Protein AF-A0A7V6WJ09-F1 (afdb_monomer_lite)

Secondary structure (DSSP, 8-state):
---SHHHHHHHHHHHHHHHHHHHHHHHHHHHHHHTT---EEEEHHHHHHHHHHHT--HHHHHHHHHHTTEEEEE-PPPPHHHHTTSS---EEHHHHHH-HHHHGGGGGT--TT-EE-

Structure (mmCIF, N/CA/C/O backbone):
data_AF-A0A7V6WJ09-F1
#
_entry.id   AF-A0A7V6WJ09-F1
#
loop_
_atom_site.group_PDB
_atom_site.id
_atom_site.type_symbol
_atom_site.label_atom_id
_atom_site.label_alt_id
_atom_site.label_comp_id
_atom_site.label_asym_id
_atom_site.label_entity_id
_atom_site.label_seq_id
_atom_site.pdbx_PDB_ins_code
_atom_site.Cartn_x
_atom_site.Cartn_y
_atom_site.Cartn_z
_atom_site.occupancy
_atom_site.B_iso_or_equiv
_atom_site.auth_seq_id
_atom_site.auth_comp_id
_atom_site.auth_asym_id
_atom_site.auth_atom_id
_atom_site.pdbx_PDB_model_num
ATOM 1 N N . MET A 1 1 ? 27.693 5.797 -47.399 1.00 56.22 1 MET A N 1
ATOM 2 C CA . MET A 1 1 ? 28.684 6.751 -46.852 1.00 56.22 1 MET A CA 1
ATOM 3 C C . MET A 1 1 ? 28.015 8.108 -46.778 1.00 56.22 1 MET A C 1
ATOM 5 O O . MET A 1 1 ? 27.705 8.650 -47.830 1.00 56.22 1 MET A O 1
ATOM 9 N N . LEU A 1 2 ? 27.724 8.603 -45.574 1.00 64.88 2 LEU A N 1
ATOM 10 C CA . LEU A 1 2 ? 27.240 9.971 -45.363 1.00 64.88 2 LEU A CA 1
ATOM 11 C C . LEU A 1 2 ? 28.357 10.917 -45.815 1.00 64.88 2 LEU A C 1
ATOM 13 O O . LEU A 1 2 ? 29.461 10.843 -45.282 1.00 64.88 2 LEU A O 1
ATOM 17 N N . LYS A 1 3 ? 28.123 11.714 -46.859 1.00 72.44 3 LYS A N 1
ATOM 18 C CA . LYS A 1 3 ? 29.176 12.561 -47.458 1.00 72.44 3 LYS A CA 1
ATOM 19 C C . LYS A 1 3 ? 29.054 14.022 -47.047 1.00 72.44 3 LYS A C 1
ATOM 21 O O . LYS A 1 3 ? 30.003 14.779 -47.215 1.00 72.44 3 LYS A O 1
ATOM 26 N N . LYS A 1 4 ? 27.888 14.423 -46.541 1.00 86.69 4 LYS A N 1
ATOM 27 C CA . LYS A 1 4 ? 27.558 15.818 -46.259 1.00 86.69 4 LYS A CA 1
ATOM 28 C C . LYS A 1 4 ? 27.326 16.031 -44.761 1.00 86.69 4 LYS A C 1
ATOM 30 O O . LYS A 1 4 ? 26.651 15.214 -44.133 1.00 86.69 4 LYS A O 1
ATOM 35 N N . PRO A 1 5 ? 27.832 17.134 -44.181 1.00 83.75 5 PRO A N 1
ATOM 36 C CA . PRO A 1 5 ? 27.768 17.368 -42.738 1.00 83.75 5 PRO A CA 1
ATOM 37 C C . PRO A 1 5 ? 26.329 17.478 -42.212 1.00 83.75 5 PRO A C 1
ATOM 39 O O . PRO A 1 5 ? 26.052 17.059 -41.092 1.00 83.75 5 PRO A O 1
ATOM 42 N N . TRP A 1 6 ? 25.385 17.955 -43.030 1.00 88.56 6 TRP A N 1
ATOM 43 C CA . TRP A 1 6 ? 23.968 18.016 -42.658 1.00 88.56 6 TRP A CA 1
ATOM 44 C C . TRP A 1 6 ? 23.288 16.643 -42.621 1.00 88.56 6 TRP A C 1
ATOM 46 O O . TRP A 1 6 ? 22.419 16.423 -41.786 1.00 88.56 6 TRP A O 1
ATOM 56 N N . GLU A 1 7 ? 23.691 15.698 -43.476 1.00 87.81 7 GLU A N 1
ATOM 57 C CA . GLU A 1 7 ? 23.163 14.327 -43.438 1.00 87.81 7 GLU A CA 1
ATOM 58 C C . GLU A 1 7 ? 23.612 13.627 -42.151 1.00 87.81 7 GLU A C 1
ATOM 60 O O . GLU A 1 7 ? 22.822 12.937 -41.512 1.00 87.81 7 GLU A O 1
ATOM 65 N N . ILE A 1 8 ? 24.860 13.861 -41.732 1.00 90.69 8 ILE A N 1
ATOM 66 C CA . ILE A 1 8 ? 25.391 13.359 -40.459 1.00 90.69 8 ILE A CA 1
ATOM 67 C C . ILE A 1 8 ? 24.613 13.966 -39.288 1.00 90.69 8 ILE A C 1
ATOM 69 O O . ILE A 1 8 ? 24.194 13.227 -38.403 1.00 90.69 8 ILE A O 1
ATOM 73 N N . LEU A 1 9 ? 24.366 15.281 -39.303 1.00 92.19 9 LEU A N 1
ATOM 74 C CA . LEU A 1 9 ? 23.603 15.963 -38.255 1.00 92.19 9 LEU A CA 1
ATOM 75 C C . LEU A 1 9 ? 22.182 15.395 -38.114 1.00 92.19 9 LEU A C 1
ATOM 77 O O . LEU A 1 9 ? 21.747 15.110 -37.001 1.00 92.19 9 LEU A O 1
ATOM 81 N N . LEU A 1 10 ? 21.476 15.185 -39.228 1.00 92.12 10 LEU A N 1
ATOM 82 C CA . LEU A 1 10 ? 20.124 14.618 -39.222 1.00 92.12 10 LEU A CA 1
ATOM 83 C C . LEU A 1 10 ? 20.106 13.190 -38.665 1.00 92.12 10 LEU A C 1
ATOM 85 O O . LEU A 1 10 ? 19.262 12.866 -37.832 1.00 92.12 10 LEU A O 1
ATOM 89 N N . VAL A 1 11 ? 21.062 12.352 -39.074 1.00 94.50 11 VAL A N 1
ATOM 90 C CA . VAL A 1 11 ? 21.201 10.988 -38.541 1.00 94.50 11 VAL A CA 1
ATOM 91 C C . VAL A 1 11 ? 21.487 11.010 -37.041 1.00 94.50 11 VAL A C 1
ATOM 93 O O . VAL A 1 11 ? 20.938 10.197 -36.303 1.00 94.50 11 VAL A O 1
ATOM 96 N N . LEU A 1 12 ? 22.302 11.954 -36.576 1.00 94.81 12 LEU A N 1
ATOM 97 C CA . LEU A 1 12 ? 22.672 12.085 -35.169 1.00 94.81 12 LEU A CA 1
ATOM 98 C C . LEU A 1 12 ? 21.471 12.516 -34.313 1.00 94.81 12 LEU A C 1
ATOM 100 O O . LEU A 1 12 ? 21.239 11.938 -33.254 1.00 94.81 12 LEU A O 1
ATOM 104 N N . ILE A 1 13 ? 20.656 13.452 -34.807 1.00 95.62 13 ILE A N 1
ATOM 105 C CA . ILE A 1 13 ? 19.402 13.853 -34.155 1.00 95.62 13 ILE A CA 1
ATOM 106 C C . ILE A 1 13 ? 18.452 12.656 -34.040 1.00 95.62 13 ILE A C 1
ATOM 108 O O . ILE A 1 13 ? 17.971 12.368 -32.947 1.00 95.62 13 ILE A O 1
ATOM 112 N N . ILE A 1 14 ? 18.234 11.918 -35.135 1.00 96.06 14 ILE A N 1
ATOM 113 C CA . ILE A 1 14 ? 17.372 10.726 -35.131 1.00 96.06 14 ILE A CA 1
ATOM 114 C C . ILE A 1 14 ? 17.903 9.682 -34.143 1.00 96.06 14 ILE A C 1
ATOM 116 O O . ILE A 1 14 ? 17.135 9.141 -33.348 1.00 96.06 14 ILE A O 1
ATOM 120 N N . ALA A 1 15 ? 19.212 9.423 -34.153 1.00 96.12 15 ALA A N 1
ATOM 121 C CA . ALA A 1 15 ? 19.839 8.465 -33.252 1.00 96.12 15 ALA A CA 1
ATOM 122 C C . ALA A 1 15 ? 19.629 8.849 -31.781 1.00 96.12 15 ALA A C 1
ATOM 124 O O . ALA A 1 15 ? 19.240 7.996 -30.987 1.00 96.12 15 ALA A O 1
ATOM 125 N N . ILE A 1 16 ? 19.807 10.126 -31.424 1.00 96.56 16 ILE A N 1
ATOM 126 C CA . ILE A 1 16 ? 19.555 10.620 -30.064 1.00 96.56 16 ILE A CA 1
ATOM 127 C C . ILE A 1 16 ? 18.080 10.455 -29.694 1.00 96.56 16 ILE A C 1
ATOM 129 O O . ILE A 1 16 ? 17.782 9.943 -28.617 1.00 96.56 16 ILE A O 1
ATOM 133 N N . SER A 1 17 ? 17.150 10.842 -30.570 1.00 95.38 17 SER A N 1
ATOM 134 C CA . SER A 1 17 ? 15.713 10.715 -30.301 1.00 95.38 17 SER A CA 1
ATOM 135 C C . SER A 1 17 ? 15.295 9.264 -30.050 1.00 95.38 17 SER A C 1
ATOM 137 O O . SER A 1 17 ? 14.537 8.997 -29.116 1.00 95.38 17 SER A O 1
ATOM 139 N N . VAL A 1 18 ? 15.825 8.317 -30.830 1.00 96.81 18 VAL A N 1
ATOM 140 C CA . VAL A 1 18 ? 15.586 6.879 -30.630 1.00 96.81 18 VAL A CA 1
ATOM 141 C C . VAL A 1 18 ? 16.146 6.419 -29.284 1.00 96.81 18 VAL A C 1
ATOM 143 O O . VAL A 1 18 ? 15.453 5.738 -28.529 1.00 96.81 18 VAL A O 1
ATOM 146 N N . LEU A 1 19 ? 17.369 6.828 -28.948 1.00 96.75 19 LEU A N 1
ATOM 147 C CA . LEU A 1 19 ? 18.035 6.440 -27.704 1.00 96.75 19 LEU A CA 1
ATOM 148 C C . LEU A 1 19 ? 17.270 6.954 -26.473 1.00 96.75 19 LEU A C 1
ATOM 150 O O . LEU A 1 19 ? 17.010 6.196 -25.539 1.00 96.75 19 LEU A O 1
ATOM 154 N N . VAL A 1 20 ? 16.822 8.211 -26.509 1.00 95.81 20 VAL A N 1
ATOM 155 C CA . VAL A 1 20 ? 15.992 8.814 -25.455 1.00 95.81 20 VAL A CA 1
ATOM 156 C C . VAL A 1 20 ? 14.649 8.092 -25.325 1.00 95.81 20 VAL A C 1
ATOM 158 O O . VAL A 1 20 ? 14.228 7.785 -24.210 1.00 95.81 20 VAL A O 1
ATOM 161 N N . SER A 1 21 ? 13.993 7.765 -26.443 1.00 94.94 21 SER A N 1
ATOM 162 C CA . SER A 1 21 ? 12.715 7.041 -26.436 1.00 94.94 21 SER A CA 1
ATOM 163 C C . SER A 1 21 ? 12.841 5.652 -25.800 1.00 94.94 21 SER A C 1
ATOM 165 O O . SER A 1 21 ? 12.006 5.276 -24.974 1.00 94.94 21 SER A O 1
ATOM 167 N N . ILE A 1 22 ? 13.918 4.922 -26.108 1.00 94.75 22 ILE A N 1
ATOM 168 C CA . ILE A 1 22 ? 14.202 3.609 -25.513 1.00 94.75 22 ILE A CA 1
ATOM 169 C C . ILE A 1 22 ? 14.412 3.729 -24.000 1.00 94.75 22 ILE A C 1
ATOM 171 O O . ILE A 1 22 ? 13.825 2.955 -23.243 1.00 94.75 22 ILE A O 1
ATOM 175 N N . ILE A 1 23 ? 15.204 4.706 -23.545 1.00 94.31 23 ILE A N 1
ATOM 176 C CA . ILE A 1 23 ? 15.455 4.922 -22.111 1.00 94.31 23 ILE A CA 1
ATOM 177 C C . ILE A 1 23 ? 14.151 5.242 -21.375 1.00 94.31 23 ILE A C 1
ATOM 179 O O . ILE A 1 23 ? 13.869 4.631 -20.344 1.00 94.31 23 ILE A O 1
ATOM 183 N N . MET A 1 24 ? 13.330 6.150 -21.910 1.00 91.00 24 MET A N 1
ATOM 184 C CA . MET A 1 24 ? 12.041 6.496 -21.303 1.00 91.00 24 MET A CA 1
ATOM 185 C C . MET A 1 24 ? 11.087 5.299 -21.255 1.00 91.00 24 MET A C 1
ATOM 187 O O . MET A 1 24 ? 10.440 5.066 -20.234 1.00 91.00 24 MET A O 1
ATOM 191 N N . GLY A 1 25 ? 11.025 4.506 -22.328 1.00 89.56 25 GLY A N 1
ATOM 192 C CA . GLY A 1 25 ? 10.232 3.279 -22.362 1.00 89.56 25 GLY A CA 1
ATOM 193 C C . GLY A 1 25 ? 10.685 2.270 -21.305 1.00 89.56 25 GLY A C 1
ATOM 194 O O . GLY A 1 25 ? 9.856 1.709 -20.588 1.00 89.56 25 GLY A O 1
ATOM 195 N N . TRP A 1 26 ? 11.998 2.085 -21.146 1.00 87.12 26 TRP A N 1
ATOM 196 C CA . TRP A 1 26 ? 12.554 1.178 -20.143 1.00 87.12 26 TRP A CA 1
ATOM 197 C C . TRP A 1 26 ? 12.262 1.648 -18.717 1.00 87.12 26 TRP A C 1
ATOM 199 O O . TRP A 1 26 ? 11.824 0.852 -17.886 1.00 87.12 26 TRP A O 1
ATOM 209 N N . GLN A 1 27 ? 12.465 2.937 -18.429 1.00 83.19 27 GLN A N 1
ATOM 210 C CA . GLN A 1 27 ? 12.151 3.525 -17.124 1.00 83.19 27 GLN A CA 1
ATOM 211 C C . GLN A 1 27 ? 10.672 3.354 -16.784 1.00 83.19 27 GLN A C 1
ATOM 213 O O . GLN A 1 27 ? 10.339 2.937 -15.678 1.00 83.19 27 GLN A O 1
ATOM 218 N N . ARG A 1 28 ? 9.787 3.596 -17.754 1.00 83.44 28 ARG A N 1
ATOM 219 C CA . ARG A 1 28 ? 8.349 3.409 -17.580 1.00 83.44 28 ARG A CA 1
ATOM 220 C C . ARG A 1 28 ? 7.999 1.961 -17.251 1.00 83.44 28 ARG A C 1
ATOM 222 O O . ARG A 1 28 ? 7.282 1.727 -16.289 1.00 83.44 28 ARG A O 1
ATOM 229 N N . VAL A 1 29 ? 8.538 0.988 -17.985 1.00 79.31 29 VAL A N 1
ATOM 230 C CA . VAL A 1 29 ? 8.290 -0.438 -17.706 1.00 79.31 29 VAL A CA 1
ATOM 231 C C . VAL A 1 29 ? 8.861 -0.855 -16.348 1.00 79.31 29 VAL A C 1
ATOM 233 O O . VAL A 1 29 ? 8.241 -1.651 -15.646 1.00 79.31 29 VAL A O 1
ATOM 236 N N . ALA A 1 30 ? 10.018 -0.326 -15.946 1.00 77.00 30 ALA A N 1
ATOM 237 C CA . ALA A 1 30 ? 10.596 -0.596 -14.631 1.00 77.00 30 ALA A CA 1
ATOM 238 C C . ALA A 1 30 ? 9.716 -0.046 -13.493 1.00 77.00 30 ALA A C 1
ATOM 240 O O . ALA A 1 30 ? 9.442 -0.761 -12.531 1.00 77.00 30 ALA A O 1
ATOM 241 N N . LEU A 1 31 ? 9.213 1.183 -13.638 1.00 67.88 31 LEU A N 1
ATOM 242 C CA . LEU A 1 31 ? 8.302 1.812 -12.679 1.00 67.88 31 LEU A CA 1
ATOM 243 C C . LEU A 1 31 ? 6.936 1.118 -12.641 1.00 67.88 31 LEU A C 1
ATOM 245 O O . LEU A 1 31 ? 6.405 0.851 -11.569 1.00 67.88 31 LEU A O 1
ATOM 249 N N . GLU A 1 32 ? 6.389 0.749 -13.798 1.00 68.25 32 GLU A N 1
ATOM 250 C CA . GLU A 1 32 ? 5.131 0.004 -13.885 1.00 68.25 32 GLU A CA 1
ATOM 251 C C . GLU A 1 32 ? 5.249 -1.417 -13.322 1.00 68.25 32 GLU A C 1
ATOM 253 O O . GLU A 1 32 ? 4.240 -1.975 -12.908 1.00 68.25 32 GLU A O 1
ATOM 258 N N . ARG A 1 33 ? 6.447 -2.018 -13.287 1.00 62.19 33 ARG A N 1
ATOM 259 C CA . ARG A 1 33 ? 6.695 -3.285 -12.575 1.00 62.19 33 ARG A CA 1
ATOM 260 C C . ARG A 1 33 ? 6.778 -3.087 -11.064 1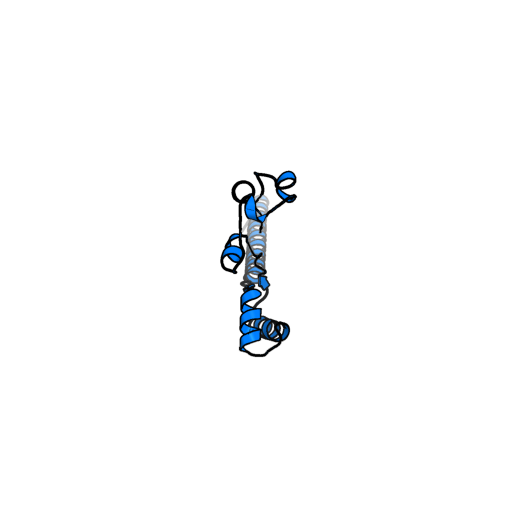.00 62.19 33 ARG A C 1
ATOM 262 O O . ARG A 1 33 ? 6.280 -3.940 -10.339 1.00 62.19 33 ARG A O 1
ATOM 269 N N . ALA A 1 34 ? 7.357 -1.980 -10.600 1.00 61.25 34 ALA A N 1
ATOM 270 C CA . ALA A 1 34 ? 7.404 -1.640 -9.177 1.00 61.25 34 ALA A CA 1
ATOM 271 C C . ALA A 1 34 ? 6.002 -1.334 -8.615 1.00 61.25 34 ALA A C 1
ATOM 273 O O . ALA A 1 34 ? 5.641 -1.844 -7.562 1.00 61.25 34 ALA A O 1
ATOM 274 N N . ASN A 1 35 ? 5.174 -0.608 -9.371 1.00 57.81 35 ASN A N 1
ATOM 275 C CA . ASN A 1 35 ? 3.799 -0.262 -8.987 1.00 57.81 35 ASN A CA 1
ATOM 276 C C . ASN A 1 35 ? 2.768 -1.367 -9.276 1.00 57.81 35 ASN A C 1
ATOM 278 O O . ASN A 1 35 ? 1.575 -1.165 -9.071 1.00 57.81 35 ASN A O 1
ATOM 282 N N . ARG A 1 36 ? 3.197 -2.542 -9.756 1.00 54.81 36 ARG A N 1
ATOM 283 C CA . ARG A 1 36 ? 2.330 -3.723 -9.922 1.00 54.81 36 ARG A CA 1
ATOM 284 C C . ARG A 1 36 ? 2.341 -4.624 -8.684 1.00 54.81 36 ARG A C 1
ATOM 286 O O . ARG A 1 36 ? 2.077 -5.819 -8.794 1.00 54.81 36 ARG A O 1
ATOM 293 N N . GLN A 1 37 ? 2.663 -4.072 -7.518 1.00 58.66 37 GLN A N 1
ATOM 294 C CA . GLN A 1 37 ? 2.320 -4.696 -6.247 1.00 58.66 37 GLN A CA 1
ATOM 295 C C . GLN A 1 37 ? 0.819 -4.487 -6.046 1.00 58.66 37 GLN A C 1
ATOM 297 O O . GLN A 1 37 ? 0.368 -3.382 -5.774 1.00 58.66 37 GLN A O 1
ATOM 302 N N . LEU A 1 38 ? 0.035 -5.538 -6.288 1.00 60.09 38 LEU A N 1
ATOM 303 C CA . LEU A 1 38 ? -1.378 -5.566 -5.921 1.00 60.09 38 LEU A CA 1
ATOM 304 C C . LEU A 1 38 ? -1.462 -5.326 -4.410 1.00 60.09 38 LEU A C 1
ATOM 306 O O . LEU A 1 38 ? -1.064 -6.193 -3.636 1.00 60.09 38 LEU A O 1
ATOM 310 N N . GLU A 1 39 ? -1.930 -4.148 -4.001 1.00 65.25 39 GLU A N 1
ATOM 311 C CA . GLU A 1 39 ? -2.203 -3.867 -2.596 1.00 65.25 39 GLU A CA 1
ATOM 312 C C . GLU A 1 39 ? -3.400 -4.712 -2.161 1.00 65.25 39 GLU 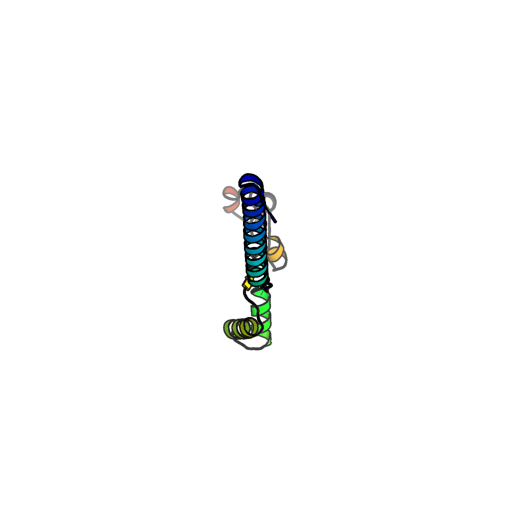A C 1
ATOM 314 O O . GLU A 1 39 ? -4.543 -4.462 -2.547 1.00 65.25 39 GLU A O 1
ATOM 319 N N . LEU A 1 40 ? -3.128 -5.765 -1.394 1.00 75.31 40 LEU A N 1
ATOM 320 C CA . LEU A 1 40 ? -4.165 -6.570 -0.768 1.00 75.31 40 LEU A CA 1
ATOM 321 C C . LEU A 1 40 ? -4.481 -5.927 0.579 1.00 75.31 40 LEU A C 1
ATOM 323 O O . LEU A 1 40 ? -3.617 -5.869 1.456 1.00 75.31 40 LEU A O 1
ATOM 327 N N . ALA A 1 41 ? -5.706 -5.426 0.722 1.00 82.19 41 ALA A N 1
ATOM 328 C CA . ALA A 1 41 ? -6.207 -4.858 1.964 1.00 82.19 41 ALA A CA 1
ATOM 329 C C . ALA A 1 41 ? -7.217 -5.809 2.614 1.00 82.19 41 ALA A C 1
ATOM 331 O O . ALA A 1 41 ? -8.093 -6.343 1.934 1.00 82.19 41 ALA A O 1
ATOM 332 N N . LEU A 1 42 ? -7.098 -6.005 3.927 1.00 84.81 42 LEU A N 1
ATOM 333 C CA . LEU A 1 42 ? -8.076 -6.748 4.726 1.00 84.81 42 LEU A CA 1
ATOM 334 C C . LEU A 1 42 ? -8.941 -5.806 5.549 1.00 84.81 42 LEU A C 1
ATOM 336 O O . LEU A 1 42 ? -8.441 -4.835 6.110 1.00 84.81 42 LEU A O 1
ATOM 340 N N . GLU A 1 43 ? -10.224 -6.119 5.682 1.00 85.75 43 GLU A N 1
ATOM 341 C CA . GLU A 1 43 ? -11.111 -5.366 6.561 1.00 85.75 43 GLU A CA 1
ATOM 342 C C . GLU A 1 43 ? -10.835 -5.713 8.032 1.00 85.75 43 GLU A C 1
ATOM 344 O O . GLU A 1 43 ? -10.859 -6.878 8.434 1.00 85.75 43 GLU A O 1
ATOM 349 N N . TYR A 1 44 ? -10.587 -4.694 8.858 1.00 86.19 44 TYR A N 1
ATOM 350 C CA . TYR A 1 44 ? -10.245 -4.877 10.271 1.00 86.19 44 TYR A CA 1
ATOM 351 C C . TYR A 1 44 ? -11.336 -5.629 11.048 1.00 86.19 44 TYR A C 1
ATOM 353 O O . TYR A 1 44 ? -11.031 -6.474 11.889 1.00 86.19 44 TYR A O 1
ATOM 361 N N . SER A 1 45 ? -12.608 -5.369 10.729 1.00 83.50 45 SER A N 1
ATOM 362 C CA . SER A 1 45 ? -13.763 -6.025 11.356 1.00 83.50 45 SER A CA 1
ATOM 363 C C . SER A 1 45 ? -13.763 -7.546 11.123 1.00 83.50 45 SER A C 1
ATOM 365 O O . SER A 1 45 ? -14.146 -8.325 12.001 1.00 83.50 45 SER A O 1
ATOM 367 N N . GLU A 1 46 ? -13.286 -7.994 9.958 1.00 84.50 46 GLU A N 1
ATOM 368 C CA . GLU A 1 46 ? -13.179 -9.409 9.613 1.00 84.50 46 GLU A CA 1
ATOM 369 C C . GLU A 1 46 ? -12.006 -10.075 10.313 1.00 84.50 46 GLU A C 1
ATOM 371 O O . GLU A 1 46 ? -12.149 -11.192 10.810 1.00 84.50 46 GLU A O 1
ATOM 376 N N . VAL A 1 47 ? -10.873 -9.378 10.407 1.00 88.56 47 VAL A N 1
ATOM 377 C CA . VAL A 1 47 ? -9.711 -9.843 11.169 1.00 88.56 47 VAL A CA 1
ATOM 378 C C . VAL A 1 47 ? -10.078 -9.994 12.644 1.00 88.56 47 VAL A C 1
ATOM 380 O O . VAL A 1 47 ? -9.745 -11.006 13.252 1.00 88.56 47 VAL A O 1
ATOM 383 N N . GLU A 1 48 ? -10.818 -9.044 13.212 1.00 87.19 48 GLU A N 1
ATOM 384 C CA . GLU A 1 48 ? -11.291 -9.108 14.595 1.00 87.19 48 GLU A CA 1
ATOM 385 C C . GLU A 1 48 ? -12.314 -10.242 14.808 1.00 87.19 48 GLU A C 1
ATOM 387 O O . GLU A 1 48 ? -12.331 -10.929 15.830 1.00 87.19 48 GLU A O 1
ATOM 392 N N . ARG A 1 49 ? -13.182 -10.495 13.824 1.00 86.06 49 ARG A N 1
ATOM 393 C CA . ARG A 1 49 ? -14.089 -11.650 13.852 1.00 86.06 49 ARG A CA 1
ATOM 394 C C . ARG A 1 49 ? -13.315 -12.967 13.792 1.00 86.06 49 ARG A C 1
ATOM 396 O O . ARG A 1 49 ? -13.638 -13.887 14.541 1.00 86.06 49 ARG A O 1
ATOM 403 N N . LEU A 1 50 ? -12.295 -13.044 12.941 1.00 88.44 50 LEU A N 1
ATOM 404 C CA . LEU A 1 50 ? -11.459 -14.228 12.781 1.00 88.44 50 LEU A CA 1
ATOM 405 C C . LEU A 1 50 ? -10.580 -14.477 14.009 1.00 88.44 50 LEU A C 1
ATOM 407 O O . LEU A 1 50 ? -10.448 -15.625 14.422 1.00 88.44 50 LEU A O 1
ATOM 411 N N . SER A 1 51 ? -10.034 -13.429 14.629 1.00 89.00 51 SER A N 1
ATOM 412 C CA . SER A 1 51 ? -9.225 -13.539 15.847 1.00 89.00 51 SER A CA 1
ATOM 413 C C . SER A 1 51 ? -10.042 -14.121 17.001 1.00 89.00 51 SER A C 1
ATOM 415 O O . SER A 1 51 ? -9.606 -15.077 17.642 1.00 89.00 51 SER A O 1
ATOM 417 N N . ARG A 1 52 ? -11.294 -13.666 17.169 1.00 89.25 52 ARG A N 1
ATOM 418 C CA . ARG A 1 52 ? -12.251 -14.250 18.125 1.00 89.25 52 ARG A CA 1
ATOM 419 C C . ARG A 1 52 ? -12.541 -15.728 17.860 1.00 89.25 52 ARG A C 1
ATOM 421 O O . ARG A 1 52 ? -12.676 -16.490 18.811 1.00 89.25 52 ARG A O 1
ATOM 428 N N . TRP A 1 53 ? -12.654 -16.140 16.597 1.00 89.56 53 TRP A N 1
ATOM 429 C CA . TRP A 1 53 ? -12.907 -17.543 16.237 1.00 89.56 53 TRP A CA 1
ATOM 430 C C . TRP A 1 53 ? -11.678 -18.432 16.423 1.00 89.56 53 TRP A C 1
ATOM 432 O O . TRP A 1 53 ? -11.806 -19.575 16.852 1.00 89.56 53 TRP A O 1
ATOM 442 N N . ALA A 1 54 ? -10.495 -17.910 16.106 1.00 86.12 54 ALA A N 1
ATOM 443 C CA . ALA A 1 54 ? -9.229 -18.620 16.228 1.00 86.12 54 ALA A CA 1
ATOM 444 C C . ALA A 1 54 ? -8.683 -18.637 17.668 1.00 86.12 54 ALA A C 1
ATOM 446 O O . ALA A 1 54 ? -7.759 -19.395 17.952 1.00 86.12 54 ALA A O 1
ATOM 447 N N . GLY A 1 55 ? -9.226 -17.808 18.569 1.00 88.88 55 GLY A N 1
ATOM 448 C CA . GLY A 1 55 ? -8.693 -17.623 19.922 1.00 88.88 55 GLY A CA 1
ATOM 449 C C . GLY A 1 55 ? -7.313 -16.955 19.939 1.00 88.88 55 GLY A C 1
ATOM 450 O O . GLY A 1 55 ? -6.564 -17.137 20.894 1.00 88.88 55 GLY A O 1
ATOM 451 N N . MET A 1 56 ? -6.969 -16.225 18.876 1.00 89.94 56 MET A N 1
ATOM 452 C CA . MET A 1 56 ? -5.678 -15.554 18.695 1.00 89.94 56 MET A CA 1
ATOM 453 C C . MET A 1 56 ? -5.817 -14.054 18.939 1.00 89.94 56 MET A C 1
ATOM 455 O O . MET A 1 56 ? -6.903 -13.490 18.791 1.00 89.94 56 MET A O 1
ATOM 459 N N . GLU A 1 57 ? -4.715 -13.382 19.261 1.00 88.94 57 GLU A N 1
ATOM 460 C CA . GLU A 1 57 ? -4.718 -11.923 19.313 1.00 88.94 57 GLU A CA 1
ATOM 461 C C . GLU A 1 57 ? -4.861 -11.352 17.891 1.00 88.94 57 GLU A C 1
ATOM 463 O O . GLU A 1 57 ? -4.243 -11.836 16.941 1.00 88.94 57 GLU A O 1
ATOM 468 N N . THR A 1 58 ? -5.656 -10.292 17.719 1.00 86.44 58 THR A N 1
ATOM 469 C CA . THR A 1 58 ? -5.854 -9.632 16.415 1.00 86.44 58 THR A CA 1
ATOM 470 C C . THR A 1 58 ? -4.522 -9.238 15.761 1.00 86.44 58 THR A C 1
ATOM 472 O O . THR A 1 58 ? -4.368 -9.387 14.551 1.00 86.44 58 THR A O 1
ATOM 475 N N . GLY A 1 59 ? -3.529 -8.814 16.552 1.00 86.25 59 GLY A N 1
ATOM 476 C CA . GLY A 1 59 ? -2.182 -8.505 16.064 1.00 86.25 59 GLY A CA 1
ATOM 477 C C . GLY A 1 59 ? -1.446 -9.709 15.461 1.00 86.25 59 GLY A C 1
ATOM 478 O O . GLY A 1 59 ? -0.764 -9.565 14.447 1.00 86.25 59 GLY A O 1
ATOM 479 N N . GLU A 1 60 ? -1.620 -10.908 16.021 1.00 87.62 60 GLU A N 1
ATOM 480 C CA . GLU A 1 60 ? -1.018 -12.138 15.487 1.00 87.62 60 GLU A CA 1
ATOM 481 C C . GLU A 1 60 ? -1.655 -12.542 14.157 1.00 87.62 60 GLU A C 1
ATOM 483 O O . GLU A 1 60 ? -0.953 -12.918 13.217 1.00 87.62 60 GLU A O 1
ATOM 488 N N . VAL A 1 61 ? -2.979 -12.404 14.049 1.00 87.00 61 VAL A N 1
ATOM 489 C CA . VAL A 1 61 ? -3.721 -12.674 12.811 1.00 87.00 61 VAL A CA 1
ATOM 490 C C . VAL A 1 61 ? -3.305 -11.697 11.708 1.00 87.00 61 VAL A C 1
ATOM 492 O O . VAL A 1 61 ? -3.043 -12.117 10.580 1.00 87.00 61 VAL A O 1
ATOM 495 N N . LEU A 1 62 ? -3.163 -10.406 12.030 1.00 88.69 62 LEU A N 1
ATOM 496 C CA . LEU A 1 62 ? -2.644 -9.403 11.094 1.00 88.69 62 LEU A CA 1
ATOM 497 C C . LEU A 1 62 ? -1.228 -9.737 10.625 1.00 88.69 62 LEU A C 1
ATOM 499 O O . LEU A 1 62 ? -0.947 -9.632 9.432 1.00 88.69 62 LEU A O 1
ATOM 503 N N . ARG A 1 63 ? -0.350 -10.182 11.532 1.00 88.69 63 ARG A N 1
ATOM 504 C CA . ARG A 1 63 ? 1.017 -10.579 11.174 1.00 88.69 63 ARG A CA 1
ATOM 505 C C . ARG A 1 63 ? 1.025 -11.774 10.223 1.00 88.69 63 ARG A C 1
ATOM 507 O O . ARG A 1 63 ? 1.750 -11.759 9.234 1.00 88.69 63 ARG A O 1
ATOM 514 N N . LEU A 1 64 ? 0.165 -12.764 10.460 1.00 88.88 64 LEU A N 1
ATOM 515 C CA . LEU A 1 64 ? 0.017 -13.917 9.573 1.00 88.88 64 LEU A CA 1
ATOM 516 C C . LEU A 1 64 ? -0.447 -13.497 8.170 1.00 88.88 64 LEU A C 1
ATOM 518 O O . LEU A 1 64 ? 0.049 -14.009 7.169 1.00 88.88 64 LEU A O 1
ATOM 522 N N . PHE A 1 65 ? -1.375 -12.546 8.073 1.00 87.50 65 PHE A N 1
ATOM 523 C CA . PHE A 1 65 ? -1.822 -12.021 6.783 1.00 87.50 65 PHE A CA 1
ATOM 524 C C . PHE A 1 65 ? -0.766 -11.161 6.085 1.00 87.50 65 PHE A C 1
ATOM 526 O O . PHE A 1 65 ? -0.615 -11.256 4.865 1.00 87.50 65 PHE A O 1
ATOM 533 N N . GLN A 1 66 ? 0.017 -10.394 6.841 1.00 87.06 66 GLN A N 1
ATOM 534 C CA . GLN A 1 66 ? 1.171 -9.666 6.321 1.00 87.06 66 GLN A CA 1
ATOM 535 C C . GLN A 1 66 ? 2.208 -10.624 5.717 1.00 87.06 66 GLN A C 1
ATOM 537 O O . GLN A 1 66 ? 2.681 -10.405 4.602 1.00 87.06 66 GLN A O 1
ATOM 542 N N . GLU A 1 67 ? 2.497 -11.742 6.392 1.00 87.88 67 GLU A N 1
ATOM 543 C CA . GLU A 1 67 ? 3.370 -12.810 5.879 1.00 87.88 67 GLU A CA 1
ATOM 544 C C . GLU A 1 67 ? 2.825 -13.462 4.593 1.00 87.88 67 GLU A C 1
ATOM 546 O O . GLU A 1 67 ? 3.590 -13.988 3.784 1.00 87.88 67 GLU A O 1
ATOM 551 N N . LYS A 1 68 ? 1.505 -13.411 4.369 1.00 85.88 68 LYS A N 1
ATOM 552 C CA . LYS A 1 68 ? 0.833 -13.900 3.152 1.00 85.88 68 LYS A CA 1
ATOM 553 C C . LYS A 1 68 ? 0.705 -12.846 2.045 1.00 85.88 68 LYS A C 1
ATOM 555 O O . LYS A 1 68 ? 0.161 -13.166 0.990 1.00 85.88 68 LYS A O 1
ATOM 560 N N . GLY A 1 69 ? 1.236 -11.638 2.244 1.00 80.31 69 GLY A N 1
ATOM 561 C CA . GLY A 1 69 ? 1.289 -10.585 1.225 1.00 80.31 69 GLY A CA 1
ATOM 562 C C . GLY A 1 69 ? 0.185 -9.530 1.314 1.00 80.31 69 GLY A C 1
ATOM 563 O O . GLY A 1 69 ? 0.011 -8.770 0.366 1.00 80.31 69 GLY A O 1
ATOM 564 N N . VAL A 1 70 ? -0.553 -9.463 2.424 1.00 84.00 70 VAL A N 1
ATOM 565 C CA . VAL A 1 70 ? -1.479 -8.353 2.699 1.00 84.00 70 VAL A CA 1
ATOM 566 C C . VAL A 1 70 ? -0.675 -7.123 3.113 1.00 84.00 70 VAL A C 1
ATOM 568 O O . VAL A 1 70 ? 0.126 -7.179 4.045 1.00 84.00 70 VAL A O 1
ATOM 571 N N . THR A 1 71 ? -0.878 -6.010 2.415 1.00 81.19 71 THR A N 1
ATOM 572 C CA . THR A 1 71 ? -0.105 -4.771 2.599 1.00 81.19 71 THR A CA 1
ATOM 573 C C . THR A 1 71 ? -0.905 -3.654 3.261 1.00 81.19 71 THR A C 1
ATOM 575 O O . THR A 1 71 ? -0.311 -2.662 3.676 1.00 81.19 71 THR A O 1
ATOM 578 N N . GLY A 1 72 ? -2.227 -3.806 3.391 1.00 81.62 72 GLY A N 1
ATOM 579 C CA . GLY A 1 72 ? -3.105 -2.792 3.972 1.00 81.62 72 GLY A CA 1
ATOM 580 C C . GLY A 1 72 ? -4.189 -3.356 4.888 1.00 81.62 72 GLY A C 1
ATOM 581 O O . GLY A 1 72 ? -4.555 -4.530 4.817 1.00 81.62 72 GLY A O 1
ATOM 582 N N . VAL A 1 73 ? -4.730 -2.485 5.738 1.00 85.81 73 VAL A N 1
ATOM 583 C CA . VAL A 1 73 ? -5.907 -2.761 6.569 1.00 85.81 73 VAL A CA 1
ATOM 584 C C . VAL A 1 73 ? -6.940 -1.667 6.322 1.00 85.81 73 VAL A C 1
ATOM 586 O O . VAL A 1 73 ? -6.623 -0.482 6.406 1.00 85.81 73 VAL A O 1
ATOM 589 N N . LEU A 1 74 ? -8.170 -2.068 6.009 1.00 84.81 74 LEU A N 1
ATOM 590 C CA . LEU A 1 74 ? -9.309 -1.185 5.796 1.00 84.81 74 LEU A CA 1
ATOM 591 C C . LEU A 1 74 ? -10.115 -1.059 7.094 1.00 84.81 74 LEU A C 1
ATOM 593 O O . LEU A 1 74 ? -10.584 -2.058 7.644 1.00 84.81 74 LEU A O 1
ATOM 597 N N . PHE A 1 75 ? -10.315 0.175 7.548 1.00 81.19 75 PHE A N 1
ATOM 598 C CA . PHE A 1 75 ? -11.227 0.505 8.639 1.00 81.19 75 PHE A CA 1
ATOM 599 C C . PHE A 1 75 ? -12.504 1.088 8.042 1.00 81.19 75 PHE A C 1
ATOM 601 O O . PHE A 1 75 ? -12.474 2.154 7.429 1.00 81.19 75 PHE A O 1
ATOM 608 N N . LYS A 1 76 ? -13.619 0.371 8.190 1.00 77.25 76 LYS A N 1
ATOM 609 C CA . LY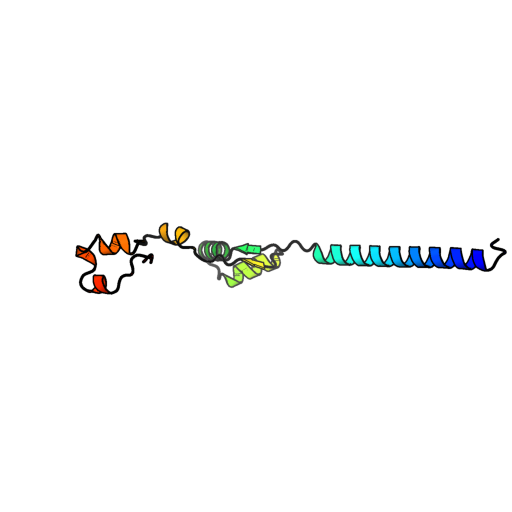S A 1 76 ? -14.936 0.881 7.818 1.00 77.25 76 LYS A CA 1
ATOM 610 C C . LYS A 1 76 ? -15.470 1.722 8.977 1.00 77.25 76 LYS A C 1
ATOM 612 O O . LYS A 1 76 ? -15.487 1.254 10.112 1.00 77.25 76 LYS A O 1
ATOM 617 N N . GLU A 1 77 ? -15.883 2.951 8.694 1.00 69.81 77 GLU A N 1
ATOM 618 C CA . GLU A 1 77 ? -16.634 3.753 9.659 1.00 69.81 77 GLU A CA 1
ATOM 619 C C . GLU A 1 77 ? -18.059 3.196 9.767 1.00 69.81 77 GLU A C 1
ATOM 621 O O . GLU A 1 77 ? -18.724 2.978 8.748 1.00 69.81 77 GLU A O 1
ATOM 626 N N . ASP A 1 78 ? -18.516 2.952 10.997 1.00 66.75 78 ASP A N 1
ATOM 627 C CA . ASP A 1 78 ? -19.896 2.546 11.265 1.00 66.75 78 ASP A CA 1
ATOM 628 C C . ASP A 1 78 ? -20.827 3.688 10.828 1.00 66.75 78 ASP A C 1
ATOM 630 O O . ASP A 1 78 ? -20.787 4.795 11.369 1.00 66.75 78 ASP A O 1
ATOM 634 N N . ASN A 1 79 ? -21.671 3.431 9.829 1.00 67.81 79 ASN A N 1
ATOM 635 C CA . ASN A 1 79 ? -22.697 4.383 9.416 1.00 67.81 79 ASN A CA 1
ATOM 636 C C . ASN A 1 79 ? -23.984 4.185 10.249 1.00 67.81 79 ASN A C 1
ATOM 638 O O . ASN A 1 79 ? -24.202 3.143 10.869 1.00 67.81 79 ASN A O 1
ATOM 642 N N . LEU A 1 80 ? -24.874 5.183 10.251 1.00 60.56 80 LEU A N 1
ATOM 643 C CA . LEU A 1 80 ? -26.155 5.119 10.977 1.00 60.56 80 LEU A CA 1
ATOM 644 C C . LEU A 1 80 ? -27.025 3.912 10.570 1.00 60.56 80 LEU A C 1
ATOM 646 O O . LEU A 1 80 ? -27.789 3.404 11.388 1.00 60.56 80 LEU A O 1
ATOM 650 N N . ALA A 1 81 ? -26.895 3.428 9.331 1.00 63.06 81 ALA A N 1
ATOM 651 C CA . ALA A 1 81 ? -27.625 2.257 8.848 1.00 63.06 81 ALA A CA 1
ATOM 652 C C . ALA A 1 81 ? -27.061 0.936 9.415 1.00 63.06 81 ALA A C 1
ATOM 654 O O . ALA A 1 81 ? -27.824 0.019 9.713 1.00 63.06 81 ALA A O 1
ATOM 655 N N . ASP A 1 82 ? -25.749 0.857 9.643 1.00 62.09 82 ASP A N 1
ATOM 656 C CA . ASP A 1 82 ? -25.075 -0.281 10.272 1.00 62.09 82 ASP A CA 1
ATOM 657 C C . ASP A 1 82 ? -25.467 -0.373 11.766 1.00 62.09 82 ASP A C 1
ATOM 659 O O . ASP A 1 82 ? -25.656 -1.470 12.302 1.00 62.09 82 ASP A O 1
ATOM 663 N N . LEU A 1 83 ? -25.698 0.773 12.424 1.00 61.88 83 LEU A N 1
ATOM 664 C CA . LEU A 1 83 ? -26.176 0.856 13.812 1.00 61.88 83 LEU A CA 1
ATOM 665 C C . LEU A 1 83 ? -27.649 0.472 13.984 1.00 61.88 83 LEU A C 1
ATOM 667 O O . LEU A 1 83 ? -27.980 -0.115 15.009 1.00 61.88 83 LEU A O 1
ATOM 671 N N . ALA A 1 84 ? -28.509 0.725 12.993 1.00 60.03 84 ALA A N 1
ATOM 672 C CA . ALA A 1 84 ? -29.926 0.340 13.037 1.00 60.03 84 ALA A CA 1
ATOM 673 C C . ALA A 1 84 ? -30.141 -1.188 13.101 1.00 60.03 84 ALA A C 1
ATOM 675 O O . ALA A 1 84 ? -31.205 -1.660 13.499 1.00 60.03 84 ALA A O 1
ATOM 676 N N . THR A 1 85 ? -29.128 -1.971 12.715 1.00 59.22 85 THR A N 1
ATOM 677 C CA . THR A 1 85 ? -29.158 -3.441 12.791 1.00 59.22 85 THR A CA 1
ATOM 678 C C . THR A 1 85 ? -28.802 -3.956 14.193 1.00 59.22 85 THR A C 1
ATOM 680 O O . THR A 1 85 ? -29.176 -5.066 14.576 1.00 59.22 85 THR A O 1
ATOM 683 N N . ARG A 1 86 ? -28.090 -3.150 14.990 1.00 60.44 86 ARG A N 1
ATOM 684 C CA . ARG A 1 86 ? -27.943 -3.350 16.438 1.00 60.44 86 ARG A CA 1
ATOM 685 C C . ARG A 1 86 ? -29.208 -2.761 17.086 1.00 60.44 86 ARG A C 1
ATOM 687 O O . ARG A 1 86 ? -29.805 -1.863 16.515 1.00 60.44 86 ARG A O 1
ATOM 694 N N . GLN A 1 87 ? -29.684 -3.280 18.222 1.00 61.72 87 GLN A N 1
ATOM 695 C CA . GLN A 1 87 ? -30.948 -2.848 18.858 1.00 61.72 87 GLN A CA 1
ATOM 696 C C . GLN A 1 87 ? -30.887 -1.397 19.377 1.00 61.72 87 GLN A C 1
ATOM 698 O O . GLN A 1 87 ? -30.827 -1.154 20.579 1.00 61.72 87 GLN A O 1
ATOM 703 N N . VAL A 1 88 ? -30.873 -0.433 18.468 1.00 63.84 88 VAL A N 1
ATOM 704 C CA . VAL A 1 88 ? -30.685 0.986 18.731 1.00 63.84 88 VAL A CA 1
ATOM 705 C C . VAL A 1 88 ? -31.913 1.719 18.206 1.00 63.84 88 VAL A C 1
ATOM 707 O O . VAL A 1 88 ? -32.354 1.490 17.079 1.00 63.84 88 VAL A O 1
ATOM 710 N N . TRP A 1 89 ? -32.508 2.560 19.048 1.00 65.81 89 TRP A N 1
ATOM 711 C CA . TRP A 1 89 ? -33.745 3.266 18.732 1.00 65.81 89 TRP A CA 1
ATOM 712 C C . TRP A 1 89 ? -33.422 4.601 18.073 1.00 65.81 89 TRP A C 1
ATOM 714 O O . TRP A 1 89 ? -33.208 5.601 18.743 1.00 65.81 89 TRP A O 1
ATOM 724 N N . VAL A 1 90 ? -33.407 4.614 16.744 1.00 72.69 90 VAL A N 1
ATOM 725 C CA . VAL A 1 90 ? -33.223 5.849 15.980 1.00 72.69 90 VAL A CA 1
ATOM 726 C C . VAL A 1 90 ? -34.578 6.531 15.820 1.00 72.69 90 VAL A C 1
ATOM 728 O O . VAL A 1 90 ? -35.496 5.938 15.254 1.00 72.69 90 VAL A O 1
ATOM 731 N N . LYS A 1 91 ? -34.706 7.765 16.314 1.00 76.94 91 LYS A N 1
ATOM 732 C CA . LYS A 1 91 ? -35.911 8.590 16.145 1.00 76.94 91 LYS A CA 1
ATOM 733 C C . LYS A 1 91 ? -35.554 9.974 15.630 1.00 76.94 91 LYS A C 1
ATOM 735 O O . LYS A 1 91 ? -34.566 10.581 16.054 1.00 76.94 91 LYS A O 1
ATOM 740 N N . THR A 1 92 ? -36.366 10.506 14.725 1.00 82.06 92 THR A N 1
ATOM 741 C CA . THR A 1 92 ? -36.224 11.910 14.325 1.00 82.06 92 THR A CA 1
ATOM 742 C C . THR A 1 92 ? -36.679 12.830 15.458 1.00 82.06 92 THR A C 1
ATOM 744 O O . THR A 1 92 ? -37.510 12.468 16.293 1.00 82.06 92 THR A O 1
ATOM 747 N N . GLY A 1 93 ? -36.175 14.064 15.486 1.00 76.25 93 GLY A N 1
ATOM 748 C CA . GLY A 1 93 ? -36.621 15.074 16.444 1.00 76.25 93 GLY A CA 1
ATOM 749 C C . GLY A 1 93 ? -38.126 15.330 16.352 1.00 76.25 93 GLY A C 1
ATOM 750 O O . GLY A 1 93 ? -38.773 15.568 17.366 1.00 76.25 93 GLY A O 1
ATOM 751 N N . THR A 1 94 ? -38.712 15.207 15.158 1.00 81.75 94 THR A N 1
ATOM 752 C CA . THR A 1 94 ? -40.166 15.288 14.960 1.00 81.75 94 THR A CA 1
ATOM 753 C C . THR A 1 94 ? -40.921 14.109 15.578 1.00 81.75 94 THR A C 1
ATOM 755 O O . THR A 1 94 ? -41.956 14.327 16.205 1.00 81.75 94 THR A O 1
ATOM 758 N N . GLU A 1 95 ? -40.406 12.884 15.459 1.00 80.88 95 GLU A N 1
ATOM 759 C CA . GLU A 1 95 ? -40.986 11.683 16.075 1.00 80.88 95 GLU A CA 1
ATOM 760 C C . GLU A 1 95 ? -40.869 11.710 17.602 1.00 80.88 95 GLU A C 1
ATOM 762 O O . GLU A 1 95 ? -41.816 11.348 18.298 1.00 80.88 95 GLU A O 1
ATOM 767 N N . LEU A 1 96 ? -39.745 12.200 18.130 1.00 81.06 96 LEU A N 1
ATOM 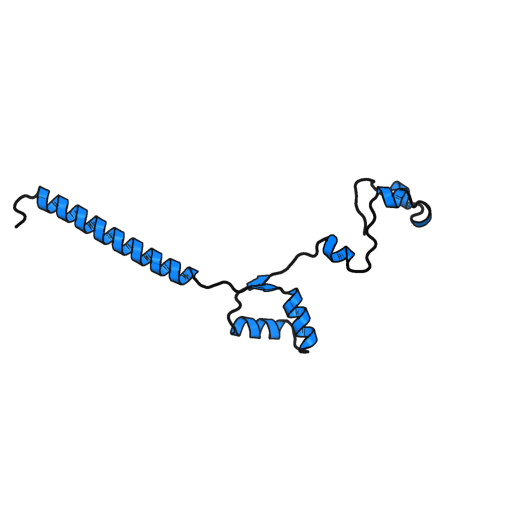768 C CA . LEU A 1 96 ? -39.549 12.400 19.565 1.00 81.06 96 LEU A CA 1
ATOM 769 C C . LEU A 1 96 ? -40.516 13.453 20.116 1.00 81.06 96 LEU A C 1
ATOM 771 O O . LEU A 1 96 ? -41.224 13.206 21.086 1.00 81.06 96 LEU A O 1
ATOM 775 N N . LEU A 1 97 ? -40.627 14.614 19.470 1.00 80.56 97 LEU A N 1
ATOM 776 C CA . LEU A 1 97 ? -41.558 15.657 19.911 1.00 80.56 97 LEU A CA 1
ATOM 777 C C . LEU A 1 97 ? -43.031 15.211 19.851 1.00 80.56 97 LEU A C 1
ATOM 779 O O . LEU A 1 97 ? -43.847 15.701 20.635 1.00 80.56 97 LEU A O 1
ATOM 783 N N . ALA A 1 98 ? -43.371 14.279 18.954 1.00 81.06 98 ALA A N 1
ATOM 784 C CA . ALA A 1 98 ? -44.695 13.663 18.894 1.00 81.06 98 ALA A CA 1
ATOM 785 C C . ALA A 1 98 ? -44.948 12.686 20.061 1.00 81.06 98 ALA A C 1
ATOM 787 O O . ALA A 1 98 ? -46.070 12.601 20.560 1.00 81.06 98 ALA A O 1
ATOM 788 N N . GLU A 1 99 ? -43.915 11.996 20.549 1.00 76.88 99 GLU A N 1
ATOM 789 C CA . GLU A 1 99 ? -43.974 11.043 21.666 1.00 76.88 99 GLU A CA 1
ATOM 790 C C . GLU A 1 99 ? -43.721 11.732 23.019 1.00 76.88 99 GLU A C 1
ATOM 792 O O . GLU A 1 99 ? -42.831 11.385 23.796 1.00 76.88 99 GLU A O 1
ATOM 797 N N . ARG A 1 100 ? -44.540 12.741 23.324 1.00 65.56 100 ARG A N 1
ATOM 798 C CA . ARG A 1 100 ? -44.381 13.627 24.491 1.00 65.56 100 ARG A CA 1
ATOM 799 C C . ARG A 1 100 ? -44.363 12.905 25.852 1.00 65.56 100 ARG A C 1
ATOM 801 O O . ARG A 1 100 ? -43.887 13.472 26.834 1.00 65.56 100 ARG A O 1
ATOM 808 N N . GLU A 1 101 ? -44.879 11.678 25.923 1.00 64.50 101 GLU A N 1
ATOM 809 C CA . GLU A 1 101 ? -44.990 10.893 27.162 1.00 64.50 101 GLU A CA 1
ATOM 810 C C . GLU A 1 101 ? -43.661 10.278 27.636 1.00 64.50 101 GLU A C 1
ATOM 812 O O . GLU A 1 101 ? -43.510 10.028 28.830 1.00 64.50 101 GLU A O 1
ATOM 817 N N . GLY A 1 102 ? -42.674 10.082 26.751 1.00 64.12 102 GLY A N 1
ATOM 818 C CA . GLY A 1 102 ? -41.402 9.430 27.101 1.00 64.12 102 GLY A CA 1
ATOM 819 C C . GLY A 1 102 ? -40.253 10.376 27.471 1.00 64.12 102 GLY A C 1
ATOM 820 O O . GLY A 1 102 ? -39.264 9.939 28.054 1.00 64.12 102 GLY A O 1
ATOM 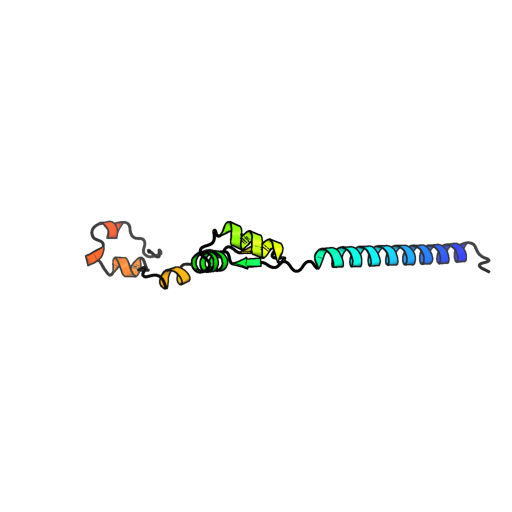821 N N . ILE A 1 103 ? -40.365 11.667 27.135 1.00 70.38 103 ILE A N 1
ATOM 822 C CA . ILE A 1 103 ? -39.202 12.578 27.043 1.00 70.38 103 ILE A CA 1
ATOM 823 C C . ILE A 1 103 ? -39.270 13.766 28.014 1.00 70.38 103 ILE A C 1
ATOM 825 O O . ILE A 1 103 ? -38.326 14.549 28.136 1.00 70.38 103 ILE A O 1
ATOM 829 N N . GLY A 1 104 ? -40.372 13.890 28.758 1.00 70.19 104 GLY A N 1
ATOM 830 C CA . GLY A 1 104 ? -40.522 14.850 29.854 1.00 70.19 104 GLY A CA 1
ATOM 831 C C . GLY A 1 104 ? -40.089 16.280 29.493 1.00 70.19 104 GLY A C 1
ATOM 832 O O . GLY A 1 104 ? -40.459 16.830 28.452 1.00 70.19 104 GLY A O 1
ATOM 833 N N . ASN A 1 105 ? -39.274 16.888 30.361 1.00 71.19 105 ASN A N 1
ATOM 834 C CA . ASN A 1 105 ? -38.830 18.283 30.237 1.00 71.19 105 ASN A CA 1
ATOM 835 C C . ASN A 1 105 ? -37.799 18.535 29.116 1.00 71.19 105 ASN A C 1
ATOM 837 O O . ASN A 1 105 ? -37.531 19.693 28.808 1.00 71.19 105 ASN A O 1
ATOM 841 N N . LEU A 1 106 ? -37.252 17.492 28.477 1.00 69.19 106 LEU A N 1
ATOM 842 C CA . LEU A 1 106 ? -36.281 17.625 27.374 1.00 69.19 106 LEU A CA 1
ATOM 843 C C . LEU A 1 106 ? -36.939 18.054 26.054 1.00 69.19 106 LEU A C 1
ATOM 845 O O . LEU A 1 106 ? -36.256 18.463 25.119 1.00 69.19 106 LEU A O 1
ATOM 849 N N . SER A 1 107 ? -38.273 18.039 25.992 1.00 66.19 107 SER A N 1
ATOM 850 C CA . SER A 1 107 ? -39.061 18.471 24.830 1.00 66.19 107 SER A CA 1
ATOM 851 C C . SER A 1 107 ? -38.755 19.910 24.378 1.00 66.19 107 SER A C 1
ATOM 853 O O . SER A 1 107 ? -38.977 20.245 23.221 1.00 66.19 107 SER A O 1
ATOM 855 N N . ALA A 1 108 ? -38.263 20.772 25.277 1.00 71.12 108 ALA A N 1
ATOM 856 C CA . ALA A 1 108 ? -37.897 22.155 24.958 1.00 71.12 108 ALA A CA 1
ATOM 857 C C . ALA A 1 108 ? -36.506 22.293 24.303 1.00 71.12 108 ALA A C 1
ATOM 859 O O . ALA A 1 108 ? -36.202 23.342 23.740 1.00 71.12 108 ALA A O 1
ATOM 860 N N . GLU A 1 109 ? -35.670 21.254 24.378 1.00 77.25 109 GLU A N 1
ATOM 861 C CA . GLU A 1 109 ? -34.276 21.261 23.911 1.00 77.25 109 GLU A CA 1
ATOM 862 C C . GLU A 1 109 ? -34.066 20.393 22.653 1.00 77.25 109 GLU A C 1
ATOM 864 O O . GLU A 1 109 ? -33.060 20.526 21.952 1.00 77.25 109 GLU A O 1
ATOM 869 N N . ILE A 1 110 ? -35.046 19.545 22.315 1.00 79.94 110 ILE A N 1
ATOM 870 C CA . ILE A 1 110 ? -35.039 18.723 21.100 1.00 79.94 110 ILE A CA 1
ATOM 871 C C . ILE A 1 110 ? -35.282 19.594 19.866 1.00 79.94 110 ILE A C 1
ATOM 873 O O . ILE A 1 110 ? -36.288 20.295 19.752 1.00 79.94 110 ILE A O 1
ATOM 877 N N . LYS A 1 111 ? -34.368 19.502 18.898 1.00 82.75 111 LYS A N 1
ATOM 878 C CA . LYS A 1 111 ? -34.482 20.168 17.600 1.00 82.75 111 LYS A CA 1
ATOM 879 C C . LYS A 1 111 ? -35.178 19.240 16.611 1.00 82.75 111 LYS A C 1
ATOM 881 O O . LYS A 1 111 ? -34.766 18.095 16.450 1.00 82.75 111 LYS A O 1
ATOM 886 N N . SER A 1 112 ? -36.185 19.752 15.904 1.00 76.19 112 SER A N 1
ATOM 887 C CA . SER A 1 112 ? -36.955 18.992 14.905 1.00 76.19 1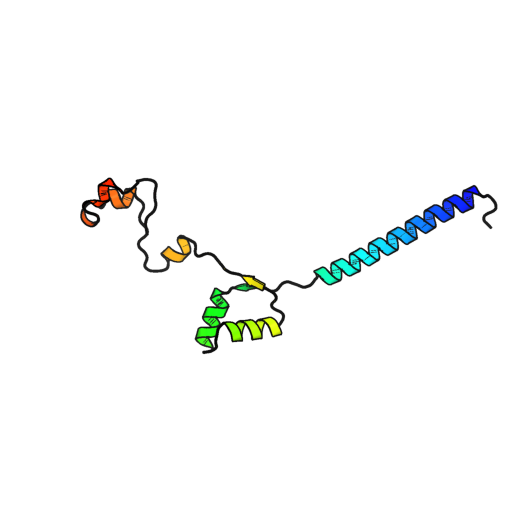12 SER A CA 1
ATOM 888 C C . SER A 1 112 ? -36.097 18.408 13.784 1.00 76.19 112 SER A C 1
ATOM 890 O O . SER A 1 112 ? -36.388 17.323 13.292 1.00 76.19 112 SER A O 1
ATOM 892 N N . ASP A 1 113 ? -35.032 19.115 13.411 1.00 83.31 113 ASP A N 1
ATOM 893 C CA . ASP A 1 113 ? -34.241 18.816 12.212 1.00 83.31 113 ASP A CA 1
ATOM 894 C C . ASP A 1 113 ? -33.096 17.825 12.484 1.00 83.31 113 ASP A C 1
ATOM 896 O O . ASP A 1 113 ? -32.258 17.574 11.620 1.00 83.31 113 ASP A O 1
ATOM 900 N N . TYR A 1 114 ? -33.025 17.288 13.703 1.00 78.56 114 TYR A N 1
ATOM 901 C CA . TYR A 1 114 ? -31.958 16.402 14.153 1.00 78.56 114 TYR A CA 1
ATOM 902 C C . TYR A 1 114 ? -32.481 14.972 14.283 1.00 78.56 114 TYR A C 1
ATOM 904 O O . TYR A 1 114 ? -33.651 14.745 14.580 1.00 78.56 114 TYR A O 1
ATOM 912 N N . THR A 1 115 ? -31.605 13.998 14.049 1.00 78.50 115 THR A N 1
ATOM 913 C CA . THR A 1 115 ? -31.881 12.578 14.305 1.00 78.50 115 THR A CA 1
ATOM 914 C C . THR A 1 115 ? -31.135 12.165 15.561 1.00 78.50 115 THR A C 1
ATOM 916 O O . THR A 1 115 ? -29.952 12.476 15.704 1.00 78.50 115 THR A O 1
ATOM 919 N N . TYR A 1 116 ? -31.839 11.498 16.465 1.00 75.62 116 TYR A N 1
ATOM 920 C CA . TYR A 1 116 ? -31.341 11.096 17.771 1.00 75.62 116 TYR A CA 1
ATOM 921 C C . TYR A 1 116 ? -31.298 9.568 17.858 1.00 75.62 116 TYR A C 1
ATOM 923 O O . TYR A 1 116 ? -32.057 8.875 17.175 1.00 75.62 116 TYR A O 1
ATOM 931 N N . ILE A 1 117 ? -30.366 9.073 18.670 1.00 71.94 117 ILE A N 1
ATOM 932 C CA . ILE A 1 117 ? -30.016 7.661 18.857 1.00 71.94 117 ILE A CA 1
ATOM 933 C C . ILE A 1 117 ? -30.103 7.341 20.347 1.00 71.94 117 ILE A C 1
ATOM 935 O O . ILE A 1 117 ? -29.658 8.213 21.131 1.00 71.94 117 ILE A O 1
#

Foldseek 3Di:
DPPDPVVVVVVVVVVVVVVVVVVVVVVVVVVVVVVPLPAAEAELVVLVVVCVVVVHDSVVSVVVVVVVRHDYYDYDDCDPVNCVVPVDDKDALCRVLVPCVPQDPCNVVRDRHDIDD

pLDDT: mean 79.54, std 11.33, range [54.81, 96.81]

Radius of gyration: 32.31 Å; chains: 1; bounding box: 74×41×78 Å

Sequence (117 aa):
MLKKPWEILLVLIIAISVLVSIIMGWQRVALERANRQLELALEYSEVERLSRWAGMETGEVLRLFQEKGVTGVLFKEDNLADLATRQVWVKTGTELLAEREGIGNLSAEIKSDYTYI